Protein AF-X1TI51-F1 (afdb_monomer)

Solvent-accessible surface area (backbone atoms only — not comparable to full-atom values): 9547 Å² total; per-residue (Å²): 139,84,87,86,75,82,79,82,84,73,80,63,93,46,80,89,62,66,70,47,47,102,82,72,46,50,72,87,74,71,59,88,79,57,48,76,69,51,52,57,60,56,54,72,72,54,94,85,55,82,82,79,43,59,77,47,75,45,48,67,87,71,58,73,82,53,61,48,62,55,29,31,40,36,18,71,80,63,37,34,32,28,33,20,68,35,76,41,73,40,83,73,49,67,38,89,86,54,73,46,74,67,56,48,51,68,68,31,83,84,50,59,67,94,66,51,83,74,73,48,72,79,70,73,49,73,64,56,50,49,53,51,50,52,52,53,51,52,52,51,51,53,51,51,54,58,56,70,71,72,114

pLDDT: mean 72.95, std 18.17, range [40.19, 96.38]

Secondary structure (DSSP, 8-state):
-----PPP-PPPSSGGG----TTS--GGGG-TT--HHHHHHHHTTSTT------EEEE-GGGPPPS-STT-EEEETTTTEEEEE-SS-EEEEEE-TTS--HHHHHHTSGGG-TT--TTTS--PPPHHHHHHHHHHHHHHHHHHHHHHHT--

Foldseek 3Di:
DDDDDDDDPDDDPDPVPPAQDPVGHGPVVPCPPDDPVNVVVVVVPPPDDPPQAAEAEEAPVPDDAAADFRHWYQHPVQRFIWTRRRHDTDTPDGDPVNDDPVNVVCVPPVVPPPDDPVVPPDPPDPVNVVVVVVVVVVVVVVVVVVVVVVD

Nearest PDB structures (foldseek):
  5w6f-assembly1_C  TM=7.193E-01  e=1.065E-01  Kuttervirus CBA120
  2c3f-assembly1_A  TM=4.059E-01  e=3.049E-01  Streptococcus pyogenes

Radius of gyration: 39.97 Å; Cα contacts (8 Å, |Δi|>4): 124; chains: 1; bounding box: 76×72×110 Å

Structure (mmCIF, N/CA/C/O backbone):
data_AF-X1TI51-F1
#
_entry.id   AF-X1TI51-F1
#
loop_
_atom_site.group_PDB
_atom_site.id
_atom_site.type_symbol
_atom_site.label_atom_id
_atom_site.label_alt_id
_atom_site.label_comp_id
_atom_site.label_asym_id
_atom_site.label_entity_id
_atom_site.label_seq_id
_atom_site.pdbx_PDB_ins_code
_atom_site.Cartn_x
_atom_site.Cartn_y
_atom_site.Cartn_z
_atom_site.occupancy
_atom_site.B_iso_or_equiv
_atom_site.auth_seq_id
_atom_site.auth_comp_id
_atom_site.auth_asym_id
_atom_site.auth_atom_id
_atom_site.pdbx_PDB_model_num
ATOM 1 N N . MET A 1 1 ? 28.392 56.503 -37.689 1.00 40.44 1 MET A N 1
ATOM 2 C CA . MET A 1 1 ? 28.566 55.227 -38.413 1.00 40.44 1 MET A CA 1
ATOM 3 C C . MET A 1 1 ? 27.215 54.527 -38.365 1.00 40.44 1 MET A C 1
ATOM 5 O O . MET A 1 1 ? 26.822 54.072 -37.303 1.00 40.44 1 MET A O 1
ATOM 9 N N . SER A 1 2 ? 26.433 54.639 -39.442 1.00 42.47 2 SER A N 1
ATOM 10 C CA . SER A 1 2 ? 25.027 54.212 -39.504 1.00 42.47 2 SER A CA 1
ATOM 11 C C . SER A 1 2 ? 24.961 52.851 -40.188 1.00 42.47 2 SER A C 1
ATOM 13 O O . SER A 1 2 ? 25.390 52.744 -41.334 1.00 42.47 2 SER A O 1
ATOM 15 N N . ILE A 1 3 ? 24.459 51.824 -39.502 1.00 40.19 3 ILE A N 1
ATOM 16 C CA . ILE A 1 3 ? 24.179 50.520 -40.113 1.00 40.19 3 ILE A CA 1
ATOM 17 C C . ILE A 1 3 ? 22.717 50.486 -40.556 1.00 40.19 3 ILE A C 1
ATOM 19 O O . ILE A 1 3 ? 21.816 50.082 -39.830 1.00 40.19 3 ILE A O 1
ATOM 23 N N . THR A 1 4 ? 22.486 50.973 -41.770 1.00 45.88 4 THR A N 1
ATOM 24 C CA . THR A 1 4 ? 21.229 50.777 -42.492 1.00 45.88 4 THR A CA 1
ATOM 25 C C . THR A 1 4 ? 21.220 49.347 -43.027 1.00 45.88 4 THR A C 1
ATOM 27 O O . THR A 1 4 ? 21.957 49.037 -43.959 1.00 45.88 4 THR A O 1
ATOM 30 N N . GLY A 1 5 ? 20.418 48.469 -42.426 1.00 41.50 5 GLY A N 1
ATOM 31 C CA . GLY A 1 5 ? 20.149 47.124 -42.935 1.00 41.50 5 GLY A CA 1
ATOM 32 C C . GLY A 1 5 ? 18.657 46.961 -43.197 1.00 41.50 5 GLY A C 1
ATOM 33 O O . GLY A 1 5 ? 17.885 46.759 -42.267 1.00 41.50 5 GLY A O 1
ATOM 34 N N . THR A 1 6 ? 18.243 47.091 -44.454 1.00 47.00 6 THR A N 1
ATOM 35 C CA . THR A 1 6 ? 16.866 46.849 -44.902 1.00 47.00 6 THR A CA 1
ATOM 36 C C . THR A 1 6 ? 16.576 45.346 -44.844 1.00 47.00 6 THR A C 1
ATOM 38 O O . THR A 1 6 ? 17.281 44.567 -45.484 1.00 47.00 6 THR A O 1
ATOM 41 N N . VAL A 1 7 ? 15.548 44.924 -44.100 1.00 50.44 7 VAL A N 1
ATOM 42 C CA . VAL A 1 7 ? 15.053 43.535 -44.132 1.00 50.44 7 VAL A CA 1
ATOM 43 C C . VAL A 1 7 ? 14.399 43.297 -45.501 1.00 50.44 7 VAL A C 1
ATOM 45 O O . VAL A 1 7 ? 13.509 44.065 -45.871 1.00 50.44 7 VAL A O 1
ATOM 48 N N . PRO A 1 8 ? 14.809 42.288 -46.288 1.00 46.12 8 PRO A N 1
ATOM 49 C CA . PRO A 1 8 ? 14.172 42.016 -47.571 1.00 46.12 8 PRO A CA 1
ATOM 50 C C . PRO A 1 8 ? 12.733 41.518 -47.356 1.00 46.12 8 PRO A C 1
ATOM 52 O O . PRO A 1 8 ? 12.511 40.458 -46.781 1.00 46.12 8 PRO A O 1
ATOM 55 N N . THR A 1 9 ? 11.743 42.271 -47.842 1.00 52.34 9 THR A N 1
ATOM 56 C CA . THR A 1 9 ? 10.301 41.962 -47.752 1.00 52.34 9 THR A CA 1
ATOM 57 C C . THR A 1 9 ? 9.835 41.018 -48.864 1.00 52.34 9 THR A C 1
ATOM 59 O O . THR A 1 9 ? 8.799 41.252 -49.493 1.00 52.34 9 THR A O 1
ATOM 62 N N . ARG A 1 10 ? 10.609 39.977 -49.187 1.00 53.69 10 ARG A N 1
ATOM 63 C CA . ARG A 1 10 ? 10.135 38.974 -50.147 1.00 53.69 10 ARG A CA 1
ATOM 64 C C . ARG A 1 10 ? 9.108 38.092 -49.440 1.00 53.69 10 ARG A C 1
ATOM 66 O O . ARG A 1 10 ? 9.439 37.439 -48.457 1.00 53.69 10 ARG A O 1
ATOM 73 N N . VAL A 1 11 ? 7.872 38.088 -49.938 1.00 53.19 11 VAL A N 1
ATOM 74 C CA . VAL A 1 11 ? 6.845 37.140 -49.491 1.00 53.19 11 VAL A CA 1
ATOM 75 C C . VAL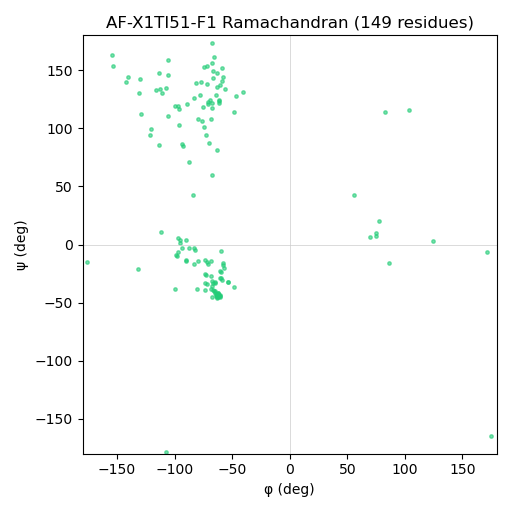 A 1 11 ? 7.279 35.742 -49.952 1.00 53.19 11 VAL A C 1
ATOM 77 O O . VAL A 1 11 ? 7.517 35.574 -51.150 1.00 53.19 11 VAL A O 1
ATOM 80 N N . PRO A 1 12 ? 7.449 34.771 -49.040 1.00 55.88 12 PRO A N 1
ATOM 81 C CA . PRO A 1 12 ? 7.890 33.429 -49.400 1.00 55.88 12 PRO A CA 1
ATOM 82 C C . PRO A 1 12 ? 6.861 32.741 -50.301 1.00 55.88 12 PRO A C 1
ATOM 84 O O . PRO A 1 12 ? 5.658 32.792 -50.046 1.00 55.88 12 PRO A O 1
ATOM 87 N N . GLU A 1 13 ? 7.339 32.095 -51.363 1.00 56.84 13 GLU A N 1
ATOM 88 C CA . GLU A 1 13 ? 6.492 31.427 -52.364 1.00 56.84 13 GLU A CA 1
ATOM 89 C C . GLU A 1 13 ? 6.221 29.963 -51.990 1.00 56.84 13 GLU A C 1
ATOM 91 O O . GLU A 1 13 ? 5.332 29.317 -52.549 1.00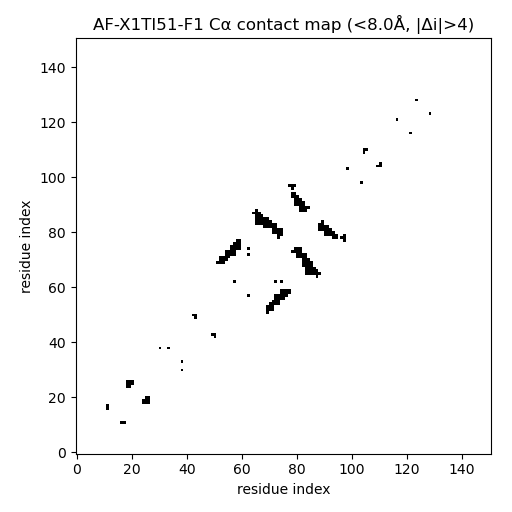 56.84 13 GLU A O 1
ATOM 96 N N . LYS A 1 14 ? 6.976 29.430 -51.023 1.00 50.62 14 LYS A N 1
ATOM 97 C CA . LYS A 1 14 ? 6.819 28.075 -50.489 1.00 50.62 14 LYS A CA 1
ATOM 98 C C . LYS A 1 14 ? 6.759 28.115 -48.966 1.00 50.62 14 LYS A C 1
ATOM 100 O O . LYS A 1 14 ? 7.502 28.852 -48.332 1.00 50.62 14 LYS A O 1
ATOM 105 N N . LEU A 1 15 ? 5.929 27.263 -48.361 1.00 48.19 15 LEU A N 1
ATOM 106 C CA . LEU A 1 15 ? 5.803 27.170 -46.895 1.00 48.19 15 LEU A CA 1
ATOM 107 C C . LEU A 1 15 ? 7.119 26.782 -46.194 1.00 48.19 15 LEU A C 1
ATOM 109 O O . LEU A 1 15 ? 7.305 27.118 -45.032 1.00 48.19 15 LEU A O 1
ATOM 113 N N . SER A 1 16 ? 8.053 26.144 -46.905 1.00 50.91 16 SER A N 1
ATOM 114 C CA . SER A 1 16 ? 9.414 25.866 -46.424 1.00 50.91 16 SER A CA 1
ATOM 115 C C . SER A 1 16 ? 10.288 27.115 -46.259 1.00 50.91 16 SER A C 1
ATOM 117 O O . SER A 1 16 ? 11.362 27.028 -45.680 1.00 50.91 16 SER A O 1
ATOM 119 N N . GLU A 1 17 ? 9.875 28.252 -46.821 1.00 51.34 17 GLU A N 1
ATOM 120 C CA . GLU A 1 17 ? 10.604 29.524 -46.775 1.00 51.34 17 GLU A CA 1
ATOM 121 C C . GLU A 1 17 ? 10.074 30.457 -45.671 1.00 51.34 17 GLU A C 1
ATOM 123 O O . GLU A 1 17 ? 10.699 31.474 -45.375 1.00 51.34 17 GLU A O 1
ATOM 128 N N . LEU A 1 18 ? 8.941 30.122 -45.040 1.00 53.38 18 LEU A N 1
ATOM 129 C CA . LEU A 1 18 ? 8.394 30.855 -43.900 1.00 53.38 18 LEU A CA 1
ATOM 130 C C . LEU A 1 18 ? 9.007 30.304 -42.607 1.00 53.38 18 LEU A C 1
ATOM 132 O O . LEU A 1 18 ? 8.363 29.601 -41.830 1.00 53.38 18 LEU A O 1
ATOM 136 N N . GLU A 1 19 ? 10.289 30.577 -42.395 1.00 56.28 19 GLU A N 1
ATOM 137 C CA . GLU A 1 19 ? 10.897 30.312 -41.099 1.00 56.28 19 GLU A CA 1
ATOM 138 C C . GLU A 1 19 ? 10.566 31.452 -40.137 1.00 56.28 19 GLU A C 1
ATOM 140 O O . GLU A 1 19 ? 10.686 32.621 -40.498 1.00 56.28 19 GLU A O 1
ATOM 145 N N . LEU A 1 20 ? 10.262 31.074 -38.892 1.00 54.00 20 LEU A N 1
ATOM 146 C CA . LEU A 1 20 ? 10.258 31.880 -37.664 1.00 54.00 20 LEU A CA 1
ATOM 147 C C . LEU A 1 20 ? 8.867 32.318 -37.155 1.00 54.00 20 LEU A C 1
ATOM 149 O O . LEU A 1 20 ? 8.156 33.100 -37.780 1.00 54.00 20 LEU A O 1
ATOM 153 N N . ASP A 1 21 ? 8.504 31.820 -35.966 1.00 49.16 21 ASP A N 1
ATOM 154 C CA . ASP A 1 21 ? 7.407 32.350 -35.152 1.00 49.16 21 ASP A CA 1
ATOM 155 C C . ASP A 1 21 ? 7.730 33.763 -34.621 1.00 49.16 21 ASP A C 1
ATOM 157 O O . ASP A 1 21 ? 8.844 34.268 -34.770 1.00 49.16 21 ASP A O 1
ATOM 161 N N . ALA A 1 22 ? 6.760 34.415 -33.971 1.00 45.91 22 ALA A N 1
ATOM 162 C CA . ALA A 1 22 ? 6.905 35.765 -33.412 1.00 45.91 22 ALA A CA 1
ATOM 163 C C . ALA A 1 22 ? 8.030 35.910 -32.353 1.00 45.91 22 ALA A C 1
ATOM 165 O O . ALA A 1 22 ? 8.311 37.024 -31.914 1.00 45.91 22 ALA A O 1
ATOM 166 N N . GLY A 1 23 ? 8.678 34.810 -31.953 1.00 51.62 23 GLY A N 1
ATOM 167 C CA . GLY A 1 23 ? 9.857 34.755 -31.089 1.00 51.62 23 GLY A CA 1
ATOM 168 C C . GLY A 1 23 ? 11.135 34.283 -31.797 1.00 51.62 23 GLY A C 1
ATOM 169 O O . GLY A 1 23 ? 12.129 34.012 -31.123 1.00 51.62 23 GLY A O 1
ATOM 170 N N . GLY A 1 24 ? 11.144 34.176 -33.128 1.00 47.84 24 GLY A N 1
ATOM 171 C CA . GLY A 1 24 ? 12.328 33.797 -33.893 1.00 47.84 24 GLY A CA 1
ATOM 172 C C . GLY A 1 24 ? 12.644 32.299 -33.874 1.00 47.84 24 GLY A C 1
ATOM 173 O O . GLY A 1 24 ? 13.795 31.934 -34.118 1.00 47.84 24 GLY A O 1
ATOM 174 N N . LYS A 1 25 ? 11.686 31.410 -33.567 1.00 52.56 25 LYS A N 1
ATOM 175 C CA . LYS A 1 25 ? 11.914 29.953 -33.600 1.00 52.56 25 LYS A CA 1
ATOM 176 C C . LYS A 1 25 ? 11.219 29.294 -34.793 1.00 52.56 25 LYS A C 1
ATOM 178 O O . LYS A 1 25 ? 10.065 29.580 -35.093 1.00 52.56 25 LYS A O 1
ATOM 183 N N . ARG A 1 26 ? 11.934 28.399 -35.490 1.00 49.78 26 ARG A N 1
ATOM 184 C CA . ARG A 1 26 ? 11.388 27.563 -36.581 1.00 49.78 26 ARG A CA 1
ATOM 185 C C . ARG A 1 26 ? 10.187 26.758 -36.043 1.00 49.78 26 ARG A C 1
ATOM 187 O O . ARG A 1 26 ? 10.296 26.177 -34.968 1.00 49.78 26 ARG A O 1
ATOM 194 N N . ILE A 1 27 ? 9.060 26.709 -36.763 1.00 50.69 27 ILE A N 1
ATOM 195 C CA . ILE A 1 27 ? 7.795 26.061 -36.324 1.00 50.69 27 ILE A CA 1
ATOM 196 C C . ILE A 1 27 ? 7.970 24.557 -36.024 1.00 50.69 27 ILE A C 1
ATOM 198 O O . ILE A 1 27 ? 7.327 24.009 -35.133 1.00 50.69 27 ILE A O 1
ATOM 202 N N . GLU A 1 28 ? 8.919 23.906 -36.688 1.00 54.09 28 GLU A N 1
ATOM 203 C CA . GLU A 1 28 ? 9.391 22.539 -36.401 1.00 54.09 28 GLU A CA 1
ATOM 204 C C . GLU A 1 28 ? 9.943 22.340 -34.969 1.00 54.09 28 GLU A C 1
ATOM 206 O O . GLU A 1 28 ? 10.018 21.214 -34.485 1.00 54.09 28 GLU A O 1
ATOM 211 N N . ASN A 1 29 ? 10.260 23.411 -34.232 1.00 52.56 29 ASN A N 1
ATOM 212 C CA . ASN A 1 29 ? 10.673 23.342 -32.826 1.00 52.56 29 ASN A CA 1
ATOM 213 C C . ASN A 1 29 ? 9.514 23.433 -31.815 1.00 52.56 29 ASN A C 1
ATOM 215 O O . ASN A 1 29 ? 9.780 23.422 -30.612 1.00 52.56 29 ASN A O 1
ATOM 219 N N . LEU A 1 30 ? 8.252 23.484 -32.259 1.00 54.69 30 LEU A N 1
ATOM 220 C CA . LEU A 1 30 ? 7.086 23.546 -31.362 1.00 54.69 30 LEU A CA 1
ATOM 221 C C . LEU A 1 30 ? 6.621 22.175 -30.834 1.00 54.69 30 LEU A C 1
ATOM 223 O O . LEU A 1 30 ? 5.698 22.123 -30.029 1.00 54.69 30 LEU A O 1
ATOM 227 N N . GLY A 1 31 ? 7.249 21.072 -31.256 1.00 56.34 31 GLY A N 1
ATOM 228 C CA . GLY A 1 31 ? 6.961 19.726 -30.731 1.00 56.34 31 GLY A CA 1
ATOM 229 C C . GLY A 1 31 ? 5.647 19.105 -31.224 1.00 56.34 31 GLY A C 1
ATOM 230 O O . GLY A 1 31 ? 5.223 18.064 -30.727 1.00 56.34 31 GLY A O 1
ATOM 231 N N . LEU A 1 32 ? 4.989 19.717 -32.215 1.00 53.16 32 LEU A N 1
ATOM 232 C CA . LEU A 1 32 ? 3.844 19.116 -32.900 1.00 53.16 32 LEU A CA 1
ATOM 233 C C . LEU A 1 32 ? 4.344 17.982 -33.812 1.00 53.16 32 LEU A C 1
ATOM 235 O O . LEU A 1 32 ? 4.754 18.225 -34.944 1.00 53.16 32 LEU A O 1
ATOM 239 N N . GLY A 1 33 ? 4.331 16.751 -33.299 1.00 54.50 33 GLY A N 1
ATOM 240 C CA . GLY A 1 33 ? 4.793 15.550 -34.007 1.00 54.50 33 GLY A CA 1
ATOM 241 C C . GLY A 1 33 ? 5.872 14.755 -33.275 1.00 54.50 33 GLY A C 1
ATOM 242 O O . GLY A 1 33 ? 6.346 13.758 -33.813 1.00 54.50 33 GLY A O 1
ATOM 243 N N . ASP A 1 34 ? 6.244 15.171 -32.065 1.00 63.97 34 ASP A N 1
ATOM 244 C CA . ASP A 1 34 ? 7.244 14.460 -31.280 1.00 63.97 34 ASP A CA 1
ATOM 245 C C . ASP A 1 34 ? 6.762 13.065 -30.911 1.00 63.97 34 ASP A C 1
ATOM 247 O O . ASP A 1 34 ? 5.689 12.875 -30.328 1.00 63.97 34 ASP A O 1
ATOM 251 N N . THR A 1 35 ? 7.605 12.083 -31.205 1.00 61.16 35 THR A N 1
ATOM 252 C CA . THR A 1 35 ? 7.482 10.789 -30.551 1.00 61.16 35 THR A CA 1
ATOM 253 C C . THR A 1 35 ? 7.823 10.949 -29.066 1.00 61.16 35 THR A C 1
ATOM 255 O O . THR A 1 35 ? 8.559 11.873 -28.701 1.00 61.16 35 THR A O 1
ATOM 258 N N . PRO A 1 36 ? 7.340 10.059 -28.183 1.00 59.31 36 PRO A N 1
ATOM 259 C CA . PRO A 1 36 ? 7.762 10.059 -26.784 1.00 59.31 36 PRO A CA 1
ATOM 260 C C . PRO A 1 36 ? 9.291 10.129 -26.628 1.00 59.31 36 PRO A C 1
ATOM 262 O O . PRO A 1 36 ? 9.776 10.859 -25.770 1.00 59.31 36 PRO A O 1
ATOM 265 N N . ASP A 1 37 ? 10.045 9.479 -27.520 1.00 61.28 37 ASP A N 1
ATOM 266 C CA . ASP A 1 37 ? 11.512 9.496 -27.545 1.00 61.28 37 ASP A CA 1
ATOM 267 C C . ASP A 1 37 ? 12.101 10.871 -27.911 1.00 61.28 37 ASP A C 1
ATOM 269 O O . ASP A 1 37 ? 13.128 11.281 -27.363 1.00 61.28 37 ASP A O 1
ATOM 273 N N . ASP A 1 38 ? 11.449 11.621 -28.802 1.00 64.81 38 ASP A N 1
ATOM 274 C CA . ASP A 1 38 ? 11.862 12.983 -29.156 1.00 64.81 38 ASP A CA 1
ATOM 275 C C . ASP A 1 38 ? 11.582 13.971 -28.018 1.00 64.81 38 ASP A C 1
ATOM 277 O O . ASP A 1 38 ? 12.396 14.866 -27.770 1.00 64.81 38 ASP A O 1
ATOM 281 N N . VAL A 1 39 ? 10.496 13.765 -27.264 1.00 62.94 39 VAL A N 1
ATOM 282 C CA . VAL A 1 39 ? 10.217 14.520 -26.031 1.00 62.94 39 VAL A CA 1
ATOM 283 C C . VAL A 1 39 ? 11.306 14.258 -24.985 1.00 62.94 39 VAL A C 1
ATOM 285 O O . VAL A 1 39 ? 11.823 15.211 -24.394 1.00 62.94 39 VAL A O 1
ATOM 288 N N . MET A 1 40 ? 11.727 12.998 -24.810 1.00 57.88 40 MET A N 1
ATOM 289 C CA . MET A 1 40 ? 12.821 12.642 -23.891 1.00 57.88 40 MET A CA 1
ATOM 290 C C . MET A 1 40 ? 14.143 13.305 -24.288 1.00 57.88 40 MET A C 1
ATOM 292 O O . MET A 1 40 ? 14.820 13.888 -23.442 1.00 57.88 40 MET A O 1
ATOM 296 N N . ARG A 1 41 ? 14.483 13.303 -25.582 1.00 60.03 41 ARG A N 1
ATOM 297 C CA . ARG A 1 41 ? 15.706 13.946 -26.094 1.00 60.03 41 ARG A CA 1
ATOM 298 C C . ARG A 1 41 ? 15.684 15.469 -25.922 1.00 60.03 41 ARG A C 1
ATOM 300 O O . ARG A 1 41 ? 16.721 16.095 -25.716 1.00 60.03 41 ARG A O 1
ATOM 307 N N . ARG A 1 42 ? 14.507 16.094 -26.019 1.00 57.22 42 ARG A N 1
ATOM 308 C CA . ARG A 1 42 ? 14.340 17.550 -25.875 1.00 57.22 42 ARG A CA 1
ATOM 309 C C . ARG A 1 42 ? 14.484 18.002 -24.419 1.00 57.22 42 ARG A C 1
ATOM 311 O O . ARG A 1 42 ? 15.022 19.083 -24.175 1.00 57.22 42 ARG A O 1
ATOM 318 N N . SER A 1 43 ? 14.063 17.161 -23.473 1.00 54.66 43 SER A N 1
ATOM 319 C CA . SER A 1 43 ? 14.206 17.394 -22.031 1.00 54.66 43 SER A CA 1
ATOM 320 C C . SER A 1 43 ? 15.667 17.523 -21.584 1.00 54.66 43 SER A C 1
ATOM 322 O O . SER A 1 43 ? 15.958 18.254 -20.643 1.00 54.66 43 SER A O 1
ATOM 324 N N . GLU A 1 44 ? 16.598 16.873 -22.281 1.00 57.09 44 GLU A N 1
ATOM 325 C CA . GLU A 1 44 ? 18.031 16.883 -21.959 1.00 57.09 44 GLU A CA 1
ATOM 326 C C . GLU A 1 44 ? 18.716 18.239 -22.240 1.00 57.09 44 GLU A C 1
ATOM 328 O O . GLU A 1 44 ? 19.794 18.529 -21.727 1.00 57.09 44 GLU A O 1
ATOM 333 N N . LYS A 1 45 ? 18.091 19.121 -23.035 1.00 52.00 45 LYS A N 1
ATOM 334 C CA . LYS A 1 45 ? 18.738 20.338 -23.559 1.00 52.00 45 LYS A CA 1
ATOM 335 C C . LYS A 1 45 ? 18.529 21.606 -22.714 1.00 52.00 45 LYS A C 1
ATOM 337 O O . LYS A 1 45 ? 19.083 22.651 -23.054 1.00 52.00 45 LYS A O 1
ATOM 342 N N . ILE A 1 46 ? 17.755 21.557 -21.627 1.00 52.69 46 ILE A N 1
ATOM 343 C CA . ILE A 1 46 ? 17.443 22.738 -20.799 1.00 52.69 46 ILE A CA 1
ATOM 344 C C . ILE A 1 46 ? 18.088 22.568 -19.415 1.00 52.69 46 ILE A C 1
ATOM 346 O O . ILE A 1 46 ? 17.482 22.051 -18.481 1.00 52.69 46 ILE A O 1
ATOM 350 N N . GLY A 1 47 ? 19.362 22.959 -19.313 1.00 53.19 47 GLY A N 1
ATOM 351 C CA . GLY A 1 47 ? 20.244 22.737 -18.159 1.00 53.19 47 GLY A CA 1
ATOM 352 C C . GLY A 1 47 ? 19.815 23.423 -16.856 1.00 53.19 47 GLY A C 1
ATOM 353 O O . GLY A 1 47 ? 20.350 24.465 -16.490 1.00 53.19 47 GLY A O 1
ATOM 354 N N . GLY A 1 48 ? 18.886 22.803 -16.135 1.00 51.72 48 GLY A N 1
ATOM 355 C CA . GLY A 1 48 ? 18.480 23.204 -14.783 1.00 51.72 48 GLY A CA 1
ATOM 356 C C . GLY A 1 48 ? 17.448 22.279 -14.130 1.00 51.72 48 GLY A C 1
ATOM 357 O O . GLY A 1 48 ? 17.282 22.324 -12.915 1.00 51.72 48 GLY A O 1
ATOM 358 N N . TYR A 1 49 ? 16.800 21.413 -14.912 1.00 41.88 49 TYR A N 1
ATOM 359 C CA . TYR A 1 49 ? 15.981 20.310 -14.418 1.00 41.88 49 TYR A CA 1
ATOM 360 C C . TYR A 1 49 ? 16.557 19.016 -14.979 1.00 41.88 49 TYR A C 1
ATOM 362 O O . TYR A 1 49 ? 16.256 18.624 -16.103 1.00 41.88 49 TYR A O 1
ATOM 370 N N . GLU A 1 50 ? 17.425 18.366 -14.215 1.00 50.22 50 GLU A N 1
ATOM 371 C CA . GLU A 1 50 ? 17.779 16.984 -14.512 1.00 50.22 50 GLU A CA 1
ATOM 372 C C . GLU A 1 50 ? 16.523 16.151 -14.226 1.00 50.22 50 GLU A C 1
ATOM 374 O O . GLU A 1 50 ? 16.086 16.032 -13.079 1.00 50.22 50 GLU A O 1
ATOM 379 N N . VAL A 1 51 ? 15.865 15.660 -15.281 1.00 53.59 51 VAL A N 1
ATOM 380 C CA . VAL A 1 51 ? 14.729 14.741 -15.145 1.00 53.59 51 VAL A CA 1
ATOM 381 C C . VAL A 1 51 ? 15.285 13.409 -14.659 1.00 53.59 51 VAL A C 1
ATOM 383 O O . VAL A 1 51 ? 15.653 12.534 -15.439 1.00 53.59 51 VAL A O 1
ATOM 386 N N . TYR A 1 52 ? 15.394 13.283 -13.340 1.00 55.41 52 TYR A N 1
ATOM 387 C CA . TYR A 1 52 ? 15.746 12.040 -12.677 1.00 55.41 52 TYR A CA 1
ATOM 388 C C . TYR A 1 52 ? 14.543 11.100 -12.710 1.00 55.41 52 TYR A C 1
ATOM 390 O O . TYR A 1 52 ? 13.604 11.236 -11.930 1.00 55.41 52 TYR A O 1
ATOM 398 N N . GLY A 1 53 ? 14.600 10.146 -13.634 1.00 59.19 53 GLY A N 1
ATOM 399 C CA . GLY A 1 53 ? 13.668 9.035 -13.732 1.00 59.19 53 GLY A CA 1
ATOM 400 C C . GLY A 1 53 ? 12.371 9.358 -14.464 1.00 59.19 53 GLY A C 1
ATOM 401 O O . GLY A 1 53 ? 11.517 10.116 -14.014 1.00 59.19 53 GLY A O 1
ATOM 402 N N . LEU A 1 54 ? 12.197 8.714 -15.615 1.00 75.31 54 LEU A N 1
ATOM 403 C CA . LEU A 1 54 ? 10.930 8.686 -16.332 1.00 75.31 54 LEU A CA 1
ATOM 404 C C . LEU A 1 54 ? 9.928 7.822 -15.552 1.00 75.31 54 LEU A C 1
ATOM 406 O O . LEU A 1 54 ? 10.207 6.645 -15.345 1.00 75.31 54 LEU A O 1
ATOM 410 N N . LEU A 1 55 ? 8.780 8.372 -15.140 1.00 88.81 55 LEU A N 1
ATOM 411 C CA . LEU A 1 55 ? 7.694 7.615 -14.501 1.00 88.81 55 LEU A CA 1
ATOM 412 C C . LEU A 1 55 ? 6.633 7.216 -15.535 1.00 88.81 55 LEU A C 1
ATOM 414 O O . LEU A 1 55 ? 5.956 8.076 -16.096 1.00 88.81 55 LEU A O 1
ATOM 418 N N . ALA A 1 56 ? 6.455 5.914 -15.743 1.00 90.38 56 ALA A N 1
ATOM 419 C CA . ALA A 1 56 ? 5.325 5.342 -16.477 1.00 90.38 56 ALA A CA 1
ATOM 420 C C . ALA A 1 56 ? 4.326 4.680 -15.511 1.00 90.38 56 ALA A C 1
ATOM 422 O O . ALA A 1 56 ? 4.690 4.327 -14.392 1.00 90.38 56 ALA A O 1
ATOM 423 N N . ALA A 1 57 ? 3.070 4.501 -15.930 1.00 93.12 57 ALA A N 1
ATOM 424 C CA . ALA A 1 57 ? 2.049 3.829 -15.126 1.00 93.12 57 ALA A CA 1
ATOM 425 C C . ALA A 1 57 ? 1.151 2.931 -15.987 1.00 93.12 57 ALA A C 1
ATOM 427 O O . ALA A 1 57 ? 0.820 3.287 -17.118 1.00 93.12 57 ALA A O 1
ATOM 428 N N . GLY A 1 58 ? 0.739 1.789 -15.438 1.00 93.94 58 GLY A N 1
ATOM 429 C CA . GLY A 1 58 ? -0.092 0.799 -16.127 1.00 93.94 58 GLY A CA 1
A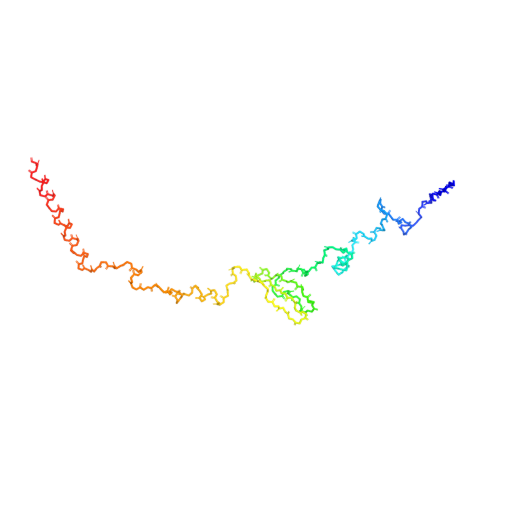TOM 430 C C . GLY A 1 58 ? -0.290 -0.460 -15.286 1.00 93.94 58 GLY A C 1
ATOM 431 O O . GLY A 1 58 ? -0.021 -0.444 -14.089 1.00 93.94 58 GLY A O 1
ATOM 432 N N . LEU A 1 59 ? -0.749 -1.558 -15.889 1.00 94.81 59 LEU A N 1
ATOM 433 C CA . LEU A 1 59 ? -0.850 -2.844 -15.187 1.00 94.81 59 LEU A CA 1
ATOM 434 C C . LEU A 1 59 ? 0.544 -3.436 -14.948 1.00 94.81 59 LEU A C 1
ATOM 436 O O . LEU A 1 59 ? 1.463 -3.197 -15.735 1.00 94.81 59 LEU A O 1
ATOM 440 N N . ALA A 1 60 ? 0.705 -4.266 -13.915 1.00 92.75 60 ALA A N 1
ATOM 441 C CA . ALA A 1 60 ? 1.967 -4.971 -13.670 1.00 92.75 60 ALA A CA 1
ATOM 442 C C . ALA A 1 60 ? 2.387 -5.868 -14.854 1.00 92.75 60 ALA A C 1
ATOM 444 O O . ALA A 1 60 ? 3.579 -6.050 -15.104 1.00 92.75 60 ALA A O 1
ATOM 445 N N . ALA A 1 61 ? 1.411 -6.409 -15.593 1.00 95.06 61 ALA A N 1
ATOM 446 C CA . ALA A 1 61 ? 1.634 -7.249 -16.771 1.00 95.06 61 ALA A CA 1
ATOM 447 C C . ALA A 1 61 ? 2.122 -6.468 -18.006 1.00 95.06 61 ALA A C 1
ATOM 449 O O . ALA A 1 61 ? 2.819 -7.037 -18.841 1.00 95.06 61 ALA A O 1
ATOM 450 N N . ASP A 1 62 ? 1.797 -5.175 -18.098 1.00 94.75 62 ASP A N 1
ATOM 451 C CA . ASP A 1 62 ? 2.174 -4.314 -19.229 1.00 94.75 62 ASP A CA 1
ATOM 452 C C . ASP A 1 62 ? 3.556 -3.672 -19.041 1.00 94.75 62 ASP A C 1
ATOM 454 O O . ASP A 1 62 ? 4.050 -2.952 -19.913 1.00 94.75 62 ASP A O 1
ATOM 458 N N . ARG A 1 63 ? 4.200 -3.918 -17.893 1.00 93.25 63 ARG A N 1
ATOM 459 C CA . ARG A 1 63 ? 5.495 -3.329 -17.570 1.00 93.25 63 ARG A CA 1
ATOM 460 C C . ARG A 1 63 ? 6.550 -3.772 -18.596 1.00 93.25 63 ARG A C 1
ATOM 462 O O . ARG A 1 63 ? 6.775 -4.974 -18.757 1.00 93.25 63 ARG A O 1
ATOM 469 N N . PRO A 1 64 ? 7.244 -2.829 -19.264 1.00 92.56 64 PRO A N 1
ATOM 470 C CA . PRO A 1 64 ? 8.245 -3.162 -20.270 1.00 92.56 64 PRO A CA 1
ATOM 471 C C . PRO A 1 64 ? 9.444 -3.891 -19.655 1.00 92.56 64 PRO A C 1
ATOM 473 O O . PRO A 1 64 ? 9.698 -3.812 -18.451 1.00 92.56 64 PRO A O 1
ATOM 476 N N . ALA A 1 65 ? 10.227 -4.571 -20.494 1.00 93.50 65 ALA A N 1
ATOM 477 C CA . ALA A 1 65 ? 11.471 -5.193 -20.054 1.00 93.50 65 ALA A CA 1
ATOM 478 C C . ALA A 1 65 ? 12.430 -4.148 -19.434 1.00 93.50 65 ALA A C 1
ATOM 480 O O . ALA A 1 65 ? 12.471 -2.995 -19.894 1.00 93.50 65 ALA A O 1
ATOM 481 N N . PRO A 1 66 ? 13.191 -4.528 -18.390 1.00 92.50 66 PRO A N 1
ATOM 482 C CA . PRO A 1 66 ? 14.218 -3.662 -17.830 1.00 92.50 66 PRO A CA 1
ATOM 483 C C . PRO A 1 66 ? 15.307 -3.387 -18.873 1.00 92.50 66 PRO A C 1
ATOM 485 O O . PRO A 1 66 ? 15.588 -4.229 -19.727 1.00 92.50 66 PRO A O 1
ATOM 488 N N . GLY A 1 67 ? 15.905 -2.202 -18.815 1.00 88.25 67 GLY A N 1
ATOM 489 C CA . GLY A 1 67 ? 16.923 -1.794 -19.787 1.00 88.25 67 GLY A CA 1
ATOM 490 C C . GLY A 1 67 ? 17.355 -0.334 -19.711 1.00 88.25 67 GLY A C 1
ATOM 491 O O . GLY A 1 67 ? 18.296 0.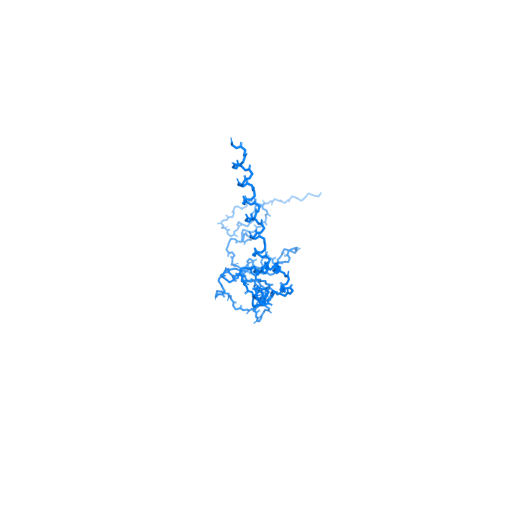051 -20.399 1.00 88.25 67 GLY A O 1
ATOM 492 N N . ILE A 1 68 ? 16.697 0.485 -18.886 1.00 86.31 68 ILE A N 1
ATOM 493 C CA . ILE A 1 68 ? 17.040 1.898 -18.710 1.00 86.31 68 ILE A CA 1
ATOM 494 C C . ILE A 1 68 ? 17.176 2.165 -17.216 1.00 86.31 68 ILE A C 1
ATOM 496 O O . ILE A 1 68 ? 16.191 2.121 -16.488 1.00 86.31 68 ILE A O 1
ATOM 500 N N . VAL A 1 69 ? 18.396 2.442 -16.757 1.00 90.00 69 VAL A N 1
ATOM 501 C CA . VAL A 1 69 ? 18.665 2.746 -15.344 1.00 90.00 69 VAL A CA 1
ATOM 502 C C . VAL A 1 69 ? 17.850 3.968 -14.903 1.00 90.00 69 VAL A C 1
ATOM 504 O O . VAL A 1 69 ? 17.705 4.925 -15.659 1.00 90.00 69 VAL A O 1
ATOM 507 N N . ASP A 1 70 ? 17.323 3.924 -13.679 1.00 87.69 70 ASP A N 1
ATOM 508 C CA . ASP A 1 70 ? 16.590 5.013 -13.017 1.00 87.69 70 ASP A CA 1
ATOM 509 C C . ASP A 1 70 ? 15.208 5.351 -13.598 1.00 87.69 70 ASP A C 1
ATOM 511 O O . ASP A 1 70 ? 14.547 6.263 -13.109 1.00 87.69 70 ASP A O 1
ATOM 515 N N . ARG A 1 71 ? 14.690 4.583 -14.562 1.00 89.62 71 ARG A N 1
ATOM 516 C CA . ARG A 1 71 ? 13.278 4.670 -14.969 1.00 89.62 71 ARG A CA 1
ATOM 517 C C . ARG A 1 71 ? 12.366 4.086 -13.885 1.00 89.62 71 ARG A C 1
ATOM 519 O O . ARG A 1 71 ? 12.648 3.016 -13.353 1.00 89.62 71 ARG A O 1
ATOM 526 N N . PHE A 1 72 ? 11.243 4.740 -13.607 1.00 93.50 72 PHE A N 1
ATOM 527 C CA . PHE A 1 72 ? 10.221 4.263 -12.680 1.00 93.50 72 PHE A CA 1
ATOM 528 C C . PHE A 1 72 ? 8.973 3.749 -13.410 1.00 93.50 72 PHE A C 1
ATOM 530 O O . PHE A 1 72 ? 8.565 4.284 -14.443 1.00 93.50 72 PHE A O 1
ATOM 537 N N . TYR A 1 73 ? 8.336 2.724 -12.850 1.00 94.38 73 TYR A N 1
ATOM 538 C CA . TYR A 1 73 ? 7.037 2.226 -13.295 1.00 94.38 73 TYR A CA 1
ATOM 539 C C . TYR A 1 73 ? 6.111 2.069 -12.091 1.00 94.38 73 TYR A C 1
ATOM 541 O O . TYR A 1 73 ? 6.505 1.487 -11.085 1.00 94.38 73 TYR A O 1
ATOM 549 N N . PHE A 1 74 ? 4.895 2.600 -12.182 1.00 94.06 74 PHE A N 1
ATOM 550 C CA . PHE A 1 74 ? 3.854 2.416 -11.180 1.00 94.06 74 PHE A CA 1
ATOM 551 C C . PHE A 1 74 ? 2.788 1.446 -11.693 1.00 94.06 74 PHE A C 1
ATOM 553 O O . PHE A 1 74 ? 2.011 1.765 -12.596 1.00 94.06 74 PHE A O 1
ATOM 560 N N . SER A 1 75 ? 2.747 0.264 -11.088 1.00 94.94 75 SER A N 1
ATOM 561 C CA . SER A 1 75 ? 1.753 -0.765 -11.371 1.00 94.94 75 SER A CA 1
ATOM 562 C C . SER A 1 75 ? 0.443 -0.425 -10.648 1.00 94.94 75 SER A C 1
ATOM 564 O O . SER A 1 75 ? 0.377 -0.511 -9.424 1.00 94.94 75 SER A O 1
ATOM 566 N N . THR A 1 76 ? -0.600 -0.005 -11.367 1.00 92.31 76 THR A N 1
ATOM 567 C CA . THR A 1 76 ? -1.845 0.541 -10.783 1.00 92.31 76 THR A CA 1
ATOM 568 C C . THR A 1 76 ? -2.743 -0.514 -10.137 1.00 92.31 76 THR A C 1
ATOM 570 O O . THR A 1 76 ? -3.504 -0.201 -9.225 1.00 92.31 76 THR A O 1
ATOM 573 N N . ASP A 1 77 ? -2.642 -1.761 -10.586 1.00 92.88 77 ASP A N 1
ATOM 574 C CA . ASP A 1 77 ? -3.388 -2.921 -10.097 1.00 92.88 77 ASP A CA 1
ATOM 575 C C . ASP A 1 77 ? -2.793 -3.507 -8.811 1.00 92.88 77 ASP A C 1
ATOM 577 O O . ASP A 1 77 ? -3.516 -3.910 -7.901 1.00 92.88 77 ASP A O 1
ATOM 581 N N . THR A 1 78 ? -1.465 -3.530 -8.722 1.00 90.56 78 THR A N 1
ATOM 582 C CA . THR A 1 78 ? -0.726 -4.047 -7.559 1.00 90.56 78 THR A CA 1
ATOM 583 C C . THR A 1 78 ? -0.260 -2.947 -6.605 1.00 90.56 78 THR A C 1
ATOM 585 O O . THR A 1 78 ? 0.186 -3.246 -5.496 1.00 90.56 78 THR A O 1
ATOM 588 N N . LEU A 1 79 ? -0.397 -1.685 -7.023 1.00 91.44 79 LEU A N 1
ATOM 589 C CA . LEU A 1 79 ? -0.002 -0.473 -6.307 1.00 91.44 79 LEU A CA 1
ATOM 590 C C . LEU A 1 79 ? 1.477 -0.487 -5.909 1.00 91.44 79 LEU A C 1
ATOM 592 O O . LEU A 1 79 ? 1.836 -0.113 -4.796 1.00 91.44 79 LEU A O 1
ATOM 596 N N . VAL A 1 80 ? 2.348 -0.929 -6.814 1.00 92.44 80 VAL A N 1
ATOM 597 C CA . VAL A 1 80 ? 3.798 -1.013 -6.588 1.00 92.44 80 VAL A CA 1
ATOM 598 C C . VAL A 1 80 ? 4.516 -0.010 -7.479 1.00 92.44 80 VAL A C 1
ATOM 600 O O . VAL A 1 80 ? 4.222 0.093 -8.666 1.00 92.44 80 VAL A O 1
ATOM 603 N N . LEU A 1 81 ? 5.455 0.733 -6.898 1.00 93.31 81 LEU A N 1
ATOM 604 C CA . LEU A 1 81 ? 6.419 1.557 -7.613 1.00 93.31 8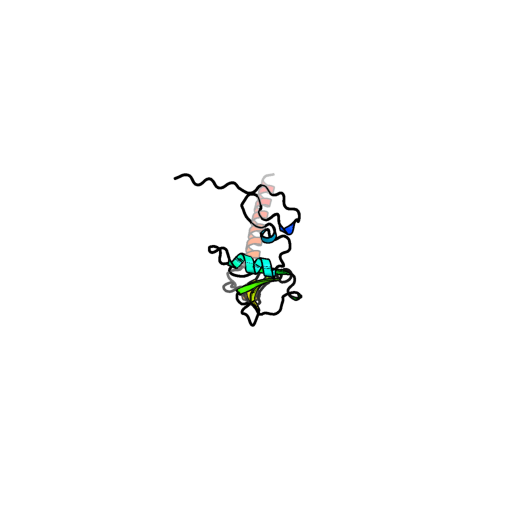1 LEU A CA 1
ATOM 605 C C . LEU A 1 81 ? 7.726 0.777 -7.741 1.00 93.31 81 LEU A C 1
ATOM 607 O O . LEU A 1 81 ? 8.368 0.457 -6.737 1.00 93.31 81 LEU A O 1
ATOM 611 N N . GLU A 1 82 ? 8.153 0.519 -8.967 1.00 95.19 82 GLU A N 1
ATOM 612 C CA . GLU A 1 82 ? 9.419 -0.137 -9.265 1.00 95.19 82 GLU A CA 1
ATOM 613 C C . GLU A 1 82 ? 10.398 0.801 -9.971 1.00 95.19 82 GLU A C 1
ATOM 615 O O . GLU A 1 82 ? 10.003 1.663 -10.753 1.00 95.19 82 GLU A O 1
ATOM 620 N N . ARG A 1 83 ? 11.691 0.603 -9.712 1.00 95.50 83 ARG A N 1
ATOM 621 C CA . ARG A 1 83 ? 12.820 1.270 -10.360 1.00 95.50 83 ARG A CA 1
ATOM 622 C C . ARG A 1 83 ? 13.576 0.274 -11.229 1.00 95.50 83 ARG A C 1
ATOM 624 O O . ARG A 1 83 ? 13.952 -0.803 -10.767 1.00 95.50 83 ARG A O 1
ATOM 631 N N . ASP A 1 84 ? 13.837 0.645 -12.468 1.00 94.38 84 ASP A N 1
ATOM 632 C CA . ASP A 1 84 ? 14.669 -0.109 -13.393 1.00 94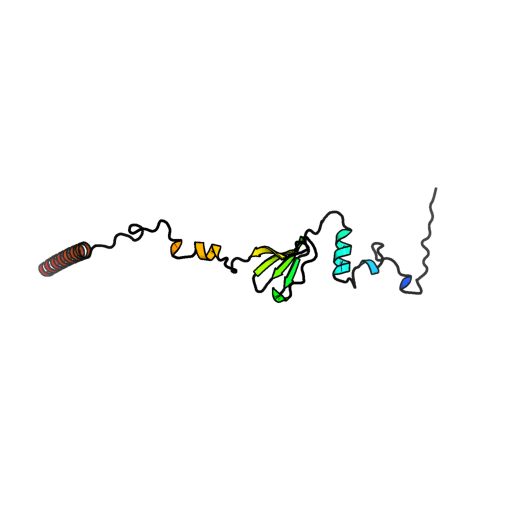.38 84 ASP A CA 1
ATOM 633 C C . ASP A 1 84 ? 16.155 0.118 -13.067 1.00 94.38 84 ASP A C 1
ATOM 635 O O . ASP A 1 84 ? 16.635 1.242 -12.911 1.00 94.38 84 ASP A O 1
ATOM 639 N N . THR A 1 85 ? 16.894 -0.975 -12.922 1.00 93.69 85 THR A N 1
ATOM 640 C CA . THR A 1 85 ? 18.342 -0.981 -12.659 1.00 93.69 85 THR A CA 1
ATOM 641 C C . THR A 1 85 ? 19.173 -1.132 -13.935 1.00 93.69 85 THR A C 1
ATOM 643 O O . THR A 1 85 ? 20.390 -1.269 -13.860 1.00 93.69 85 THR A O 1
ATOM 646 N N . GLY A 1 86 ? 18.526 -1.156 -15.104 1.00 92.31 86 GLY A N 1
ATOM 647 C CA . GLY A 1 86 ? 19.112 -1.495 -16.401 1.00 92.31 86 GLY A CA 1
ATOM 648 C C . GLY A 1 86 ? 19.108 -2.997 -16.700 1.00 92.31 86 GLY A C 1
ATOM 649 O O . GLY A 1 86 ? 19.266 -3.390 -17.851 1.00 92.31 86 GLY A O 1
ATOM 650 N N . VAL A 1 87 ? 18.905 -3.842 -15.685 1.00 94.81 87 VAL A N 1
ATOM 651 C CA . VAL A 1 87 ? 18.876 -5.313 -15.822 1.00 94.81 87 VAL A CA 1
ATOM 652 C C . VAL A 1 87 ? 17.674 -5.964 -15.140 1.00 94.81 87 VAL A C 1
ATOM 654 O O . VAL A 1 87 ? 17.298 -7.082 -15.483 1.00 94.81 87 VAL A O 1
ATOM 657 N N . ALA A 1 88 ? 17.057 -5.277 -14.180 1.00 96.38 88 ALA A N 1
ATOM 658 C CA . ALA A 1 88 ? 15.905 -5.758 -13.430 1.00 96.38 88 ALA A CA 1
ATOM 659 C C . ALA A 1 88 ? 15.060 -4.594 -12.904 1.00 96.38 88 ALA A C 1
ATOM 661 O O . ALA A 1 88 ? 15.587 -3.518 -12.610 1.00 96.38 88 ALA A O 1
ATOM 662 N N . TRP A 1 89 ? 13.769 -4.853 -12.708 1.00 96.25 89 TRP A N 1
ATOM 663 C CA . TRP A 1 89 ? 12.885 -3.996 -11.924 1.00 96.25 89 TRP A CA 1
ATOM 664 C C . TRP A 1 89 ? 13.026 -4.330 -10.440 1.00 96.25 89 TRP A C 1
ATOM 666 O O . TRP A 1 89 ? 12.876 -5.485 -10.044 1.00 96.25 89 TRP A O 1
ATOM 676 N N . VAL A 1 90 ? 13.311 -3.319 -9.626 1.00 95.44 90 VAL A N 1
ATOM 677 C CA . VAL A 1 90 ? 13.429 -3.428 -8.169 1.00 95.44 90 VAL A CA 1
ATOM 678 C C . VAL A 1 90 ? 12.336 -2.589 -7.523 1.00 95.44 90 VAL A C 1
ATOM 680 O O . VAL A 1 90 ? 12.134 -1.440 -7.901 1.00 95.44 90 VAL A O 1
ATOM 683 N N . GLU A 1 91 ? 11.633 -3.145 -6.540 1.00 94.12 91 GLU A N 1
ATOM 684 C CA . GLU A 1 91 ? 10.615 -2.411 -5.782 1.00 94.12 91 GLU A CA 1
ATOM 685 C C . GLU A 1 91 ? 11.246 -1.220 -5.043 1.00 94.12 91 GLU A C 1
ATOM 687 O O . GLU A 1 91 ? 12.159 -1.389 -4.235 1.00 94.12 91 GLU A O 1
ATOM 692 N N . ALA A 1 92 ? 10.755 -0.016 -5.333 1.00 91.94 92 ALA A N 1
ATOM 693 C CA . ALA A 1 92 ? 11.171 1.228 -4.692 1.00 91.94 92 ALA A CA 1
ATOM 694 C C . ALA A 1 92 ? 10.175 1.657 -3.606 1.00 91.94 92 ALA A C 1
ATOM 696 O O . ALA A 1 92 ? 10.576 2.138 -2.548 1.00 91.94 92 ALA A O 1
ATOM 697 N N . ALA A 1 93 ? 8.878 1.463 -3.856 1.00 88.56 93 ALA A N 1
ATOM 698 C CA . ALA A 1 93 ? 7.816 1.693 -2.885 1.00 88.56 93 ALA A CA 1
ATOM 699 C C . ALA A 1 93 ? 6.590 0.828 -3.203 1.00 88.56 93 ALA A C 1
ATOM 701 O O . ALA A 1 93 ? 6.432 0.324 -4.312 1.00 88.56 93 ALA A O 1
ATOM 702 N N . ARG A 1 94 ? 5.692 0.676 -2.231 1.00 85.94 94 ARG A N 1
ATOM 703 C CA . ARG A 1 94 ? 4.454 -0.095 -2.363 1.00 85.94 94 ARG A CA 1
ATOM 704 C C . ARG A 1 94 ? 3.333 0.612 -1.605 1.00 85.94 94 ARG A C 1
ATOM 706 O O . ARG A 1 94 ? 3.567 1.161 -0.531 1.00 85.94 94 ARG A O 1
ATOM 713 N N . GLY A 1 95 ? 2.140 0.631 -2.187 1.00 74.94 95 GLY A N 1
ATOM 714 C CA . GLY A 1 95 ? 0.946 1.243 -1.619 1.00 74.94 95 GLY A CA 1
ATOM 715 C C . GLY A 1 95 ? 0.475 0.508 -0.368 1.00 74.94 95 GLY A C 1
ATOM 716 O O . GLY A 1 95 ? 0.641 -0.702 -0.241 1.00 74.94 95 GLY A O 1
ATOM 717 N N . GLU A 1 96 ? -0.138 1.244 0.555 1.00 65.94 96 GLU A N 1
ATOM 718 C CA . GLU A 1 96 ? -0.532 0.766 1.890 1.00 65.94 96 GLU A CA 1
ATOM 719 C C . GLU A 1 96 ? -1.514 -0.423 1.868 1.00 65.94 96 GLU A C 1
ATOM 721 O O . GLU A 1 96 ? -1.557 -1.226 2.797 1.00 65.94 96 GLU A O 1
ATOM 726 N N . THR A 1 97 ? -2.267 -0.590 0.779 1.00 59.91 97 THR A N 1
ATOM 727 C CA . THR A 1 97 ? -3.181 -1.722 0.563 1.00 59.91 97 THR A CA 1
ATOM 728 C C . THR A 1 97 ? -2.479 -3.000 0.093 1.00 59.91 97 THR A C 1
ATOM 730 O O . THR A 1 97 ? -3.066 -4.080 0.167 1.00 59.91 97 THR A O 1
ATOM 733 N N . ALA A 1 98 ? -1.225 -2.921 -0.352 1.00 59.06 98 ALA A N 1
ATOM 734 C CA . ALA A 1 98 ? -0.423 -4.074 -0.729 1.00 59.06 98 ALA A CA 1
ATOM 735 C C . ALA A 1 98 ? 0.399 -4.546 0.485 1.00 59.06 98 ALA A C 1
ATOM 737 O O . ALA A 1 98 ? 1.552 -4.173 0.693 1.00 59.06 98 ALA A O 1
ATOM 738 N N . ILE A 1 99 ? -0.242 -5.365 1.318 1.00 61.09 99 ILE A N 1
ATOM 739 C CA . ILE A 1 99 ? 0.302 -5.902 2.572 1.00 61.09 99 ILE A CA 1
ATOM 740 C C . ILE A 1 99 ? 1.551 -6.759 2.294 1.00 61.09 99 ILE A C 1
ATOM 742 O O . ILE A 1 99 ? 1.479 -7.752 1.567 1.00 61.09 99 ILE A O 1
ATOM 746 N N . ARG A 1 100 ? 2.699 -6.434 2.910 1.00 64.25 100 ARG A N 1
ATOM 747 C CA . ARG A 1 100 ? 3.859 -7.350 2.959 1.00 64.25 100 ARG A CA 1
ATOM 748 C C . ARG A 1 100 ? 3.610 -8.485 3.952 1.00 64.25 100 ARG A C 1
ATOM 750 O O . ARG A 1 100 ? 2.957 -8.286 4.972 1.00 64.25 100 ARG A O 1
ATOM 757 N N . LEU A 1 101 ? 4.243 -9.643 3.738 1.00 63.03 101 LEU A N 1
ATOM 758 C CA . LEU A 1 101 ? 4.273 -10.725 4.735 1.00 63.03 101 LEU A CA 1
ATOM 759 C C . LEU A 1 101 ? 4.782 -10.230 6.109 1.00 63.03 101 LEU A C 1
ATOM 761 O O . LEU A 1 101 ? 4.296 -10.682 7.138 1.00 63.03 101 LEU A O 1
ATOM 765 N N . ALA A 1 102 ? 5.687 -9.242 6.121 1.00 61.72 102 ALA A N 1
ATOM 766 C CA . ALA A 1 102 ? 6.139 -8.555 7.335 1.00 61.72 102 ALA A CA 1
ATOM 767 C C . ALA A 1 102 ? 5.006 -7.794 8.058 1.00 61.72 102 ALA A C 1
ATOM 769 O O . ALA A 1 102 ? 4.817 -7.984 9.252 1.00 61.72 102 ALA A O 1
ATOM 770 N N . GLN A 1 103 ? 4.166 -7.047 7.329 1.00 61.91 103 GLN A N 1
ATOM 771 C CA . GLN A 1 103 ? 3.001 -6.359 7.910 1.00 61.91 103 GLN A CA 1
ATOM 772 C C . GLN A 1 103 ? 1.925 -7.337 8.392 1.00 61.91 103 GLN A C 1
ATOM 774 O O . GLN A 1 103 ? 1.217 -7.059 9.360 1.00 61.91 103 GLN A O 1
ATOM 779 N N . LEU A 1 104 ? 1.799 -8.496 7.738 1.00 63.78 104 LEU A N 1
ATOM 780 C CA . LEU A 1 104 ? 0.954 -9.577 8.238 1.00 63.78 104 LEU A CA 1
ATOM 781 C C . LEU A 1 104 ? 1.512 -10.165 9.542 1.00 63.78 104 LEU A C 1
ATOM 783 O O . LEU A 1 104 ? 0.722 -10.542 10.399 1.00 63.78 104 LEU A O 1
ATOM 787 N N . ALA A 1 105 ? 2.837 -10.199 9.723 1.00 62.62 105 ALA A N 1
ATOM 788 C CA . ALA A 1 105 ? 3.463 -10.611 10.979 1.00 62.62 105 ALA A CA 1
ATOM 789 C C . ALA A 1 105 ? 3.209 -9.599 12.111 1.00 62.62 105 ALA A C 1
ATOM 791 O O . ALA A 1 105 ? 2.906 -10.019 13.224 1.00 62.62 105 ALA A O 1
ATOM 792 N N . GLU A 1 106 ? 3.221 -8.289 11.837 1.00 61.53 106 GLU A N 1
ATOM 793 C CA . GLU A 1 106 ? 2.825 -7.264 12.821 1.00 61.53 106 GLU A CA 1
ATOM 794 C C . GLU A 1 106 ? 1.322 -7.280 13.152 1.00 61.53 106 GLU A C 1
ATOM 796 O O . GLU A 1 106 ? 0.936 -6.915 14.261 1.00 61.53 106 GLU A O 1
ATOM 801 N N . ARG A 1 107 ? 0.461 -7.737 12.232 1.00 63.31 107 ARG A N 1
ATOM 802 C CA . ARG A 1 107 ? -0.988 -7.932 12.454 1.00 63.31 107 ARG A CA 1
ATOM 803 C C . ARG A 1 107 ? -1.379 -9.357 12.857 1.00 63.31 107 ARG A C 1
ATOM 805 O O . ARG A 1 107 ? -2.568 -9.639 13.012 1.00 63.31 107 ARG A O 1
ATOM 812 N N . ALA A 1 108 ? -0.420 -10.267 13.001 1.00 67.88 108 ALA A N 1
ATOM 813 C CA . ALA A 1 108 ? -0.704 -11.622 13.442 1.00 67.88 108 ALA A CA 1
ATOM 814 C C . ALA A 1 108 ? -1.194 -11.580 14.893 1.00 67.88 108 ALA A C 1
ATOM 816 O O . ALA A 1 108 ? -0.644 -10.848 15.700 1.00 67.88 108 ALA A O 1
ATOM 817 N N . HIS A 1 109 ? -2.153 -12.422 15.286 1.00 61.84 109 HIS A N 1
ATOM 818 C CA . HIS A 1 109 ? -2.524 -12.543 16.707 1.00 61.84 109 HIS A CA 1
ATOM 819 C C . HIS A 1 109 ? -1.337 -12.927 17.613 1.00 61.84 109 HIS A C 1
ATOM 821 O O . HIS A 1 109 ? -1.372 -12.677 18.811 1.00 61.84 109 HIS A O 1
ATOM 827 N N . ALA A 1 110 ? -0.269 -13.491 17.041 1.00 66.81 110 ALA A N 1
ATOM 828 C CA . ALA A 1 110 ? 0.991 -13.747 17.734 1.00 66.81 110 ALA A CA 1
ATOM 829 C C . ALA A 1 110 ? 1.808 -12.470 18.043 1.00 66.81 110 ALA A C 1
ATOM 831 O O . ALA A 1 110 ? 2.727 -12.535 18.854 1.00 66.81 110 ALA A O 1
ATOM 832 N N . SER A 1 111 ? 1.491 -11.325 17.423 1.00 69.06 111 SER A N 1
ATOM 833 C CA . SER A 1 111 ? 2.115 -10.018 17.688 1.00 69.06 111 SER A CA 1
ATOM 834 C C . SER A 1 111 ? 1.526 -9.296 18.899 1.00 69.06 111 SER A C 1
ATOM 836 O O . SER A 1 111 ? 2.064 -8.261 19.298 1.00 69.06 111 SER A O 1
ATOM 838 N N . LEU A 1 112 ? 0.475 -9.857 19.520 1.00 74.94 112 LEU A N 1
ATOM 839 C CA . LEU A 1 112 ? -0.029 -9.469 20.842 1.00 74.94 112 LEU A CA 1
ATOM 840 C C . LEU A 1 112 ? 1.008 -9.833 21.923 1.00 74.94 112 LEU A C 1
ATOM 842 O O . LEU A 1 112 ? 0.779 -10.646 22.813 1.00 74.94 112 LEU A O 1
ATOM 846 N N . THR A 1 113 ? 2.198 -9.257 21.802 1.00 72.06 113 THR A N 1
ATOM 847 C CA . THR A 1 113 ? 3.279 -9.342 22.774 1.00 72.06 113 THR A CA 1
ATOM 848 C C . THR A 1 113 ? 2.956 -8.402 23.928 1.00 72.06 113 THR A C 1
ATOM 850 O O . THR A 1 113 ? 2.417 -7.317 23.723 1.00 72.06 113 THR A O 1
ATOM 853 N N . GLY A 1 114 ? 3.232 -8.832 25.158 1.00 73.12 114 GLY A N 1
ATOM 854 C CA . GLY A 1 114 ? 2.923 -8.031 26.344 1.00 73.12 114 GLY A CA 1
ATOM 855 C C . GLY A 1 114 ? 1.442 -7.982 26.727 1.00 73.12 114 GLY A C 1
ATOM 856 O O . GLY A 1 114 ? 1.118 -7.239 27.640 1.00 73.12 114 GLY A O 1
ATOM 857 N N . ILE A 1 115 ? 0.574 -8.771 26.079 1.00 77.38 115 ILE A N 1
ATOM 858 C CA . ILE A 1 115 ? -0.799 -9.014 26.538 1.00 77.38 115 ILE A CA 1
ATOM 859 C C . ILE A 1 115 ? -0.812 -10.321 27.335 1.00 77.38 115 ILE A C 1
ATOM 861 O O . ILE A 1 115 ? -0.729 -11.415 26.776 1.00 77.38 115 ILE A O 1
ATOM 865 N N . GLY A 1 116 ? -0.862 -10.204 28.654 1.00 75.06 116 GLY A N 1
ATOM 866 C CA . GLY A 1 116 ? -0.927 -11.296 29.608 1.00 75.06 116 GLY A CA 1
ATOM 867 C C . GLY A 1 116 ? -2.298 -11.438 30.278 1.00 75.06 116 GLY A C 1
ATOM 868 O O . GLY A 1 116 ? -3.237 -10.684 30.013 1.00 75.06 116 GLY A O 1
ATOM 869 N N . PRO A 1 117 ? -2.432 -12.412 31.192 1.00 68.88 117 PRO A N 1
ATOM 870 C CA . PRO A 1 117 ? -3.660 -12.627 31.949 1.00 68.88 117 PRO A CA 1
ATOM 871 C C . PRO A 1 117 ? -4.138 -11.423 32.778 1.00 68.88 117 PRO A C 1
ATOM 873 O O . PRO A 1 117 ? -5.297 -11.391 33.144 1.00 68.88 117 PRO A O 1
ATOM 876 N N . SER A 1 118 ? -3.286 -10.438 33.059 1.00 73.19 118 SER A N 1
ATOM 877 C CA . SER A 1 118 ? -3.670 -9.224 33.797 1.00 73.19 118 SER A CA 1
ATOM 878 C C . SER A 1 118 ? -4.160 -8.079 32.896 1.00 73.19 118 SER A C 1
ATOM 880 O O . SER A 1 118 ? -4.745 -7.121 33.394 1.00 73.19 118 SER A O 1
ATOM 882 N N . ASP A 1 119 ? -3.929 -8.160 31.579 1.00 79.00 119 ASP A N 1
ATOM 883 C CA . ASP A 1 119 ? -4.357 -7.146 30.598 1.00 79.00 119 ASP A CA 1
ATOM 884 C C . ASP A 1 119 ? -5.815 -7.324 30.165 1.00 79.00 119 ASP A C 1
ATOM 886 O O . ASP A 1 119 ? -6.445 -6.405 29.641 1.00 79.00 119 ASP A O 1
ATOM 890 N N . HIS A 1 120 ? -6.384 -8.501 30.421 1.00 74.00 120 HIS A N 1
ATOM 891 C CA . HIS A 1 120 ? -7.821 -8.615 30.577 1.00 74.00 120 HIS A CA 1
ATOM 892 C C . HIS A 1 120 ? -8.096 -8.377 32.056 1.00 74.00 120 HIS A C 1
ATOM 894 O O . HIS A 1 120 ? -7.540 -9.092 32.880 1.00 74.00 120 HIS A O 1
ATOM 900 N N . HIS A 1 121 ? -8.898 -7.363 32.401 1.00 74.19 121 HIS A N 1
ATOM 901 C CA . HIS A 1 121 ? -9.310 -7.145 33.790 1.00 74.19 121 HIS A CA 1
ATOM 902 C C . HIS A 1 121 ? -9.630 -8.487 34.452 1.00 74.19 121 HIS A C 1
ATOM 904 O O . HIS A 1 121 ? -10.361 -9.284 33.847 1.00 74.19 121 HIS A O 1
ATOM 910 N N . ASP A 1 122 ? -9.080 -8.723 35.648 1.00 74.38 122 ASP A N 1
ATOM 911 C CA . ASP A 1 122 ? -9.375 -9.923 36.424 1.00 74.38 122 ASP A CA 1
ATOM 912 C C . ASP A 1 122 ? -10.893 -10.087 36.453 1.00 74.38 122 ASP A C 1
ATOM 914 O O . ASP A 1 122 ? -11.631 -9.229 36.954 1.00 74.38 122 ASP A O 1
ATOM 918 N N . LYS A 1 123 ? -11.382 -11.152 35.814 1.00 72.25 123 LYS A N 1
ATOM 919 C CA . LYS A 1 123 ? -12.804 -11.463 35.884 1.00 72.25 123 LYS A CA 1
ATOM 920 C C . LYS A 1 123 ? -13.119 -11.693 37.352 1.00 72.25 123 LYS A C 1
ATOM 922 O O . LYS A 1 123 ? -12.367 -12.397 38.023 1.00 72.25 123 LYS A O 1
ATOM 927 N N . TYR A 1 124 ? -14.244 -11.151 37.820 1.00 76.00 124 TYR A N 1
ATOM 928 C CA . TYR A 1 124 ? -14.793 -11.575 39.101 1.00 76.00 124 TYR A CA 1
ATOM 929 C C . TYR A 1 124 ? -14.787 -13.096 39.140 1.00 76.00 124 TYR A C 1
ATOM 931 O O . TYR A 1 124 ? -15.282 -13.746 38.212 1.00 76.00 124 TYR A O 1
ATOM 939 N N . THR A 1 125 ? -14.220 -13.65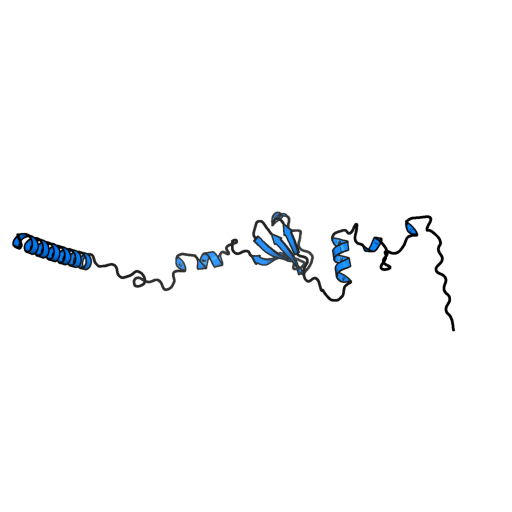8 40.201 1.00 85.06 125 THR A N 1
ATOM 940 C CA . THR A 1 125 ? -14.429 -15.072 40.473 1.00 85.06 125 THR A CA 1
ATOM 941 C C . THR A 1 125 ? -15.929 -15.309 40.641 1.00 85.06 125 THR A C 1
ATOM 943 O O . THR A 1 125 ? -16.666 -14.425 41.093 1.00 85.06 125 THR A O 1
ATOM 946 N N . ASP A 1 126 ? -16.398 -16.515 40.321 1.00 87.50 126 ASP A N 1
ATOM 947 C CA . ASP A 1 126 ? -17.807 -16.872 40.527 1.00 87.50 126 ASP A CA 1
ATOM 948 C C . ASP A 1 126 ? -18.241 -16.617 41.984 1.00 87.50 126 ASP A C 1
ATOM 950 O O . ASP A 1 126 ? -19.373 -16.208 42.238 1.00 87.50 126 ASP A O 1
ATOM 954 N N . ALA A 1 127 ? -17.313 -16.772 42.935 1.00 91.38 127 ALA A N 1
ATOM 955 C CA . ALA A 1 127 ? -17.523 -16.483 44.348 1.00 91.38 127 ALA A CA 1
ATOM 956 C C . ALA A 1 127 ? -17.707 -14.981 44.639 1.00 91.38 127 ALA A C 1
ATOM 958 O O . ALA A 1 127 ? -18.627 -14.611 45.368 1.00 91.38 127 ALA A O 1
ATOM 959 N N . GLU A 1 128 ? -16.880 -14.101 44.068 1.00 90.81 128 GLU A N 1
ATOM 960 C CA . GLU A 1 128 ? -17.023 -12.645 44.228 1.00 90.81 128 GLU A CA 1
ATOM 961 C C . GLU A 1 128 ? -18.305 -12.126 43.573 1.00 90.81 128 GLU A C 1
ATOM 963 O O . GLU A 1 128 ? -19.011 -11.296 44.152 1.00 90.81 128 GLU A O 1
ATOM 968 N N . ALA A 1 129 ? -18.650 -12.660 42.398 1.00 88.62 129 ALA A N 1
ATOM 969 C CA . ALA A 1 129 ? -19.893 -12.335 41.711 1.00 88.62 129 ALA A CA 1
ATOM 970 C C . ALA A 1 129 ? -21.123 -12.776 42.528 1.00 88.62 129 ALA A C 1
ATOM 972 O O . ALA A 1 129 ? -22.079 -12.011 42.680 1.00 88.62 129 ALA A O 1
ATOM 973 N N . GLN A 1 130 ? -21.090 -13.978 43.114 1.00 93.69 130 GLN A N 1
ATOM 974 C CA . GLN A 1 130 ? -22.153 -14.477 43.990 1.00 93.69 130 GLN A CA 1
ATOM 975 C C . GLN A 1 130 ? -22.258 -13.687 45.298 1.00 93.69 130 GLN A C 1
ATOM 977 O O . GLN A 1 130 ? -23.371 -13.403 45.743 1.00 93.69 130 GLN A O 1
ATOM 982 N N . ALA A 1 131 ? -21.134 -13.287 45.899 1.00 94.19 131 ALA A N 1
ATOM 983 C CA . ALA A 1 131 ? -21.124 -12.471 47.111 1.00 94.19 131 ALA A CA 1
ATOM 984 C C . ALA A 1 131 ? -21.748 -11.086 46.869 1.00 94.19 131 ALA A C 1
ATOM 986 O O . ALA A 1 131 ? -22.573 -10.635 47.667 1.00 94.19 131 ALA A O 1
ATOM 987 N N . GLN A 1 132 ? -21.424 -10.443 45.741 1.00 92.88 132 GLN A N 1
ATOM 988 C CA . GLN A 1 132 ? -22.060 -9.187 45.328 1.00 92.88 132 GLN A CA 1
ATOM 989 C C . GLN A 1 132 ? -23.561 -9.358 45.075 1.00 92.88 132 GLN A C 1
ATOM 991 O O . GLN A 1 132 ? -24.364 -8.558 45.557 1.00 92.88 132 GLN A O 1
ATOM 996 N N . ALA A 1 133 ? -23.967 -10.428 44.385 1.00 94.25 133 ALA A N 1
ATOM 997 C CA . ALA A 1 133 ? -25.381 -10.719 44.156 1.00 94.25 133 ALA A CA 1
ATOM 998 C C . ALA A 1 133 ? -26.143 -10.937 45.476 1.00 94.25 133 ALA A C 1
ATOM 1000 O O . ALA A 1 133 ? -27.219 -10.371 45.668 1.00 94.25 133 ALA A O 1
ATOM 1001 N N . ALA A 1 134 ? -25.573 -11.696 46.415 1.00 95.81 134 ALA A N 1
ATOM 1002 C CA . ALA A 1 134 ? -26.169 -11.944 47.725 1.00 95.81 134 ALA A CA 1
ATOM 1003 C C . ALA A 1 134 ? -26.313 -10.656 48.552 1.00 95.81 134 ALA A C 1
ATOM 1005 O O . ALA A 1 134 ? -27.374 -10.415 49.134 1.00 95.81 134 ALA A O 1
ATOM 1006 N N . ALA A 1 135 ? -25.285 -9.801 48.562 1.00 95.44 135 ALA A N 1
ATOM 1007 C CA . ALA A 1 135 ? -25.337 -8.503 49.229 1.00 95.44 135 ALA A CA 1
ATOM 1008 C C . ALA A 1 135 ? -26.437 -7.610 48.633 1.00 95.44 135 ALA A C 1
ATOM 1010 O O . ALA A 1 135 ? -27.227 -7.013 49.368 1.00 95.44 135 ALA A O 1
ATOM 1011 N N . LEU A 1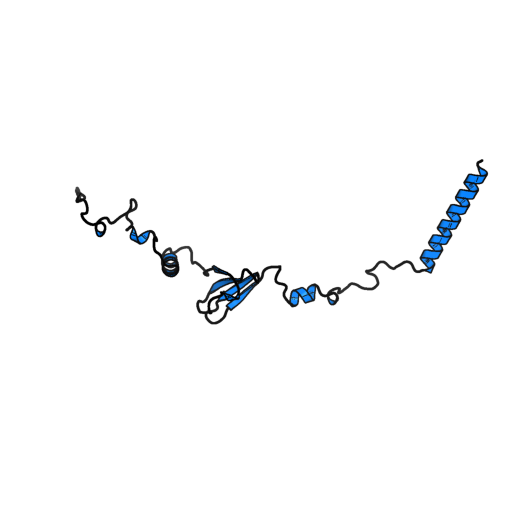 136 ? -26.543 -7.575 47.302 1.00 95.31 136 LEU A N 1
ATOM 1012 C CA . LEU A 1 136 ? -27.557 -6.790 46.607 1.00 95.31 136 LEU A CA 1
ATOM 1013 C C . LEU A 1 136 ? -28.978 -7.303 46.896 1.00 95.31 136 LEU A C 1
ATOM 1015 O O . LEU A 1 136 ? -29.886 -6.499 47.104 1.00 95.31 136 LEU A O 1
ATOM 1019 N N . ILE A 1 137 ? -29.180 -8.623 46.959 1.00 95.69 137 ILE A N 1
ATOM 1020 C CA . ILE A 1 137 ? -30.466 -9.239 47.332 1.00 95.69 137 ILE A CA 1
ATOM 1021 C C . ILE A 1 137 ? -30.854 -8.863 48.767 1.00 95.69 137 ILE A C 1
ATOM 1023 O O . ILE A 1 137 ? -31.997 -8.474 49.012 1.00 95.69 137 ILE A O 1
ATOM 1027 N N . ALA A 1 138 ? -29.912 -8.933 49.711 1.00 95.12 138 ALA A N 1
ATOM 1028 C CA . ALA A 1 138 ? -30.163 -8.595 51.110 1.00 95.12 138 ALA A CA 1
ATOM 1029 C C . ALA A 1 138 ? -30.571 -7.122 51.285 1.00 95.12 138 ALA A C 1
ATOM 1031 O O . ALA A 1 138 ? -31.521 -6.823 52.011 1.00 95.12 138 ALA A O 1
ATOM 1032 N N . ILE A 1 139 ? -29.904 -6.208 50.573 1.00 95.75 139 ILE A N 1
ATOM 1033 C CA . ILE A 1 139 ? -30.248 -4.780 50.577 1.00 95.75 139 ILE A CA 1
ATOM 1034 C C . ILE A 1 139 ? -31.657 -4.563 50.013 1.00 95.75 139 ILE A C 1
ATOM 1036 O O . ILE A 1 139 ? -32.459 -3.866 50.634 1.00 95.75 139 ILE A O 1
ATOM 104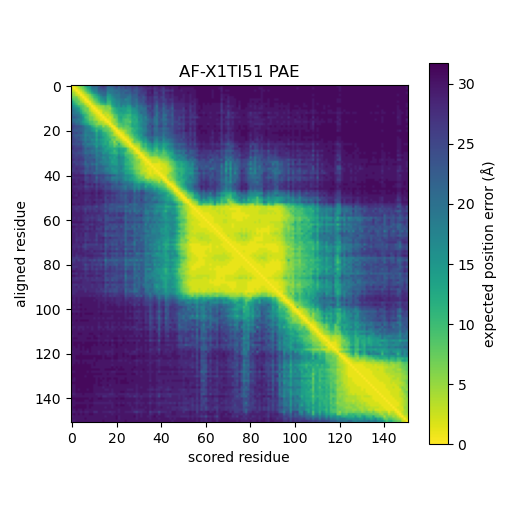0 N N . HIS A 1 140 ? -31.997 -5.194 48.884 1.00 94.06 140 HIS A N 1
ATOM 1041 C CA . HIS A 1 140 ? -33.343 -5.091 48.311 1.00 94.06 140 HIS A CA 1
ATOM 1042 C C . HIS A 1 140 ? -34.423 -5.607 49.266 1.00 94.06 140 HIS A C 1
ATOM 1044 O O . HIS A 1 140 ? -35.453 -4.954 49.431 1.00 94.06 140 HIS A O 1
ATOM 1050 N N . ALA A 1 141 ? -34.186 -6.741 49.929 1.00 93.25 141 ALA A N 1
ATOM 1051 C CA . ALA A 1 141 ? -35.123 -7.298 50.900 1.00 93.25 141 ALA A CA 1
ATOM 1052 C C . ALA A 1 141 ? -35.332 -6.358 52.100 1.00 93.25 141 ALA A C 1
ATOM 1054 O O . ALA A 1 141 ? -36.469 -6.133 52.519 1.00 93.25 141 ALA A O 1
ATOM 1055 N N . ALA A 1 142 ? -34.256 -5.758 52.617 1.00 92.56 142 ALA A N 1
ATOM 1056 C CA . ALA A 1 142 ? -34.329 -4.799 53.717 1.00 92.56 142 ALA A CA 1
ATOM 1057 C C . ALA A 1 142 ? -35.090 -3.521 53.326 1.00 92.56 142 ALA A C 1
ATOM 1059 O O . ALA A 1 142 ? -35.926 -3.041 54.093 1.00 92.56 142 ALA A O 1
ATOM 1060 N N . ILE A 1 143 ? -34.853 -2.995 52.119 1.00 93.06 143 ILE A N 1
ATOM 1061 C CA . ILE A 1 143 ? -35.578 -1.831 51.589 1.00 93.06 143 ILE A CA 1
ATOM 1062 C C . ILE A 1 143 ? -37.065 -2.156 51.411 1.00 93.06 143 ILE A C 1
ATOM 1064 O O . ILE A 1 143 ? -37.912 -1.360 51.816 1.00 93.06 143 ILE A O 1
ATOM 1068 N N . ALA A 1 144 ? -37.399 -3.326 50.861 1.00 91.12 144 ALA A N 1
ATOM 1069 C CA . ALA A 1 144 ? -38.785 -3.758 50.699 1.00 91.12 144 ALA A CA 1
ATOM 1070 C C . ALA A 1 144 ? -39.508 -3.865 52.054 1.00 91.12 144 ALA A C 1
ATOM 1072 O O . ALA A 1 144 ? -40.605 -3.328 52.215 1.00 91.12 144 ALA A O 1
ATOM 1073 N N . ALA A 1 145 ? -38.867 -4.469 53.060 1.00 89.12 145 ALA A N 1
ATOM 1074 C CA . ALA A 1 145 ? -39.412 -4.556 54.416 1.00 89.12 145 ALA A CA 1
ATOM 1075 C C . ALA A 1 145 ? -39.611 -3.171 55.062 1.00 89.12 145 ALA A C 1
ATOM 1077 O O . ALA A 1 145 ? -40.647 -2.914 55.680 1.00 89.12 145 ALA A O 1
ATOM 1078 N N . ALA A 1 146 ? -38.654 -2.255 54.884 1.00 88.19 146 ALA A N 1
ATOM 1079 C CA . ALA A 1 146 ? -38.762 -0.875 55.357 1.00 88.19 146 ALA A CA 1
ATOM 1080 C C . ALA A 1 146 ? -39.890 -0.090 54.658 1.00 88.19 146 ALA A C 1
ATOM 1082 O O . ALA A 1 146 ? -40.514 0.778 55.266 1.00 88.19 146 ALA A O 1
ATOM 1083 N N . HIS A 1 147 ? -40.174 -0.388 53.388 1.00 84.12 147 HIS A N 1
ATOM 1084 C CA . HIS A 1 147 ? -41.270 0.236 52.646 1.00 84.12 147 HIS A CA 1
ATOM 1085 C C . HIS A 1 147 ? -42.639 -0.293 53.103 1.00 84.12 147 HIS A C 1
ATOM 1087 O O . HIS A 1 147 ? -43.577 0.480 53.262 1.00 84.12 147 HIS A O 1
ATOM 1093 N N . HIS A 1 148 ? -42.738 -1.594 53.392 1.00 78.19 148 HIS A N 1
ATOM 1094 C CA . HIS A 1 148 ? -43.969 -2.242 53.868 1.00 78.19 148 HIS A CA 1
ATOM 1095 C C . HIS A 1 148 ? -44.326 -1.909 55.328 1.00 78.19 148 HIS A C 1
ATOM 1097 O O . HIS A 1 148 ? -45.431 -2.193 55.769 1.00 78.19 148 HIS A O 1
ATOM 1103 N N . THR A 1 149 ? -43.401 -1.330 56.093 1.00 77.12 149 THR A N 1
ATOM 1104 C CA . THR A 1 149 ? -43.624 -0.903 57.488 1.00 77.12 149 THR A CA 1
ATOM 1105 C C . THR A 1 149 ? -43.971 0.582 57.614 1.00 77.12 149 THR A C 1
ATOM 1107 O O . THR A 1 149 ? -44.308 1.039 58.703 1.00 77.12 149 THR A O 1
ATOM 1110 N N . LYS A 1 150 ? -43.900 1.341 56.511 1.00 64.31 150 LYS A N 1
ATOM 1111 C CA . LYS A 1 150 ? -44.267 2.765 56.432 1.00 64.31 150 LYS A CA 1
ATOM 1112 C C . LYS A 1 150 ? -45.686 3.021 55.900 1.00 64.31 150 LYS A C 1
ATOM 1114 O O . LYS A 1 150 ? -46.035 4.183 55.696 1.00 64.31 150 LYS A O 1
ATOM 1119 N N . THR A 1 151 ? -46.475 1.973 55.670 1.00 55.41 151 THR A N 1
ATOM 1120 C CA . THR A 1 151 ? -47.911 2.047 55.340 1.00 55.41 151 THR A CA 1
ATOM 1121 C C . THR A 1 151 ? -48.757 1.959 56.596 1.00 55.41 151 THR A C 1
ATOM 1123 O O . THR A 1 151 ? -49.686 2.779 56.729 1.00 55.41 151 THR A O 1
#

Sequence (151 aa):
MSITGTVPTRVPEKLSELELDAGGKRIENLGLGDTPDDVMRRSEKIGGYEVYGLLAAGLAADRPAPGIVDRFYFSTDTLVLERDTGVAWVEAARGETAIRLAQLAERAHASLTGIGPSDHHDKYTDAEAQAQAAALIAIHAAIAAAHHTKT

Organism: NCBI:txid412755

Mean predicted aligned error: 20.42 Å